Protein AF-A0A2N2S3I1-F1 (afdb_monomer_lite)

pLDDT: mean 92.05, std 8.17, range [43.53, 97.94]

Foldseek 3Di:
DDDDPVVVVVVVVVVVVVVVVVVVVVVVVVVVVVVVVVVVVVVVVVVVVVVVVVVVVVVVVVVVLVVCLCPDPLLVQLLPLVSVVSLVVSLVVQVVVCLVPVPDQKDWRFHLPPQGWTRWIWGDDDNDIDTDDDPRIDRDNPDPVNVVVVVPPDD

Structure (mmCIF, N/CA/C/O backbone):
data_AF-A0A2N2S3I1-F1
#
_entry.id   AF-A0A2N2S3I1-F1
#
loop_
_atom_site.group_PDB
_atom_site.id
_atom_site.type_symbol
_atom_site.label_atom_id
_atom_site.label_alt_id
_atom_site.label_comp_id
_atom_site.label_asym_id
_atom_site.label_entity_id
_atom_site.label_seq_id
_atom_site.pdbx_PDB_ins_code
_atom_site.Cartn_x
_atom_site.Cartn_y
_atom_site.Cartn_z
_atom_site.occupancy
_atom_site.B_iso_or_equiv
_atom_site.auth_seq_id
_atom_site.auth_comp_id
_atom_site.auth_asym_id
_atom_site.auth_atom_id
_atom_site.pdbx_PDB_model_num
ATOM 1 N N . MET A 1 1 ? -37.053 -10.150 74.920 1.00 49.25 1 MET A N 1
ATOM 2 C CA . MET A 1 1 ? -36.937 -8.673 74.951 1.00 49.25 1 MET A CA 1
ATOM 3 C C . MET A 1 1 ? -38.068 -8.098 74.104 1.00 49.25 1 MET A C 1
ATOM 5 O O . MET A 1 1 ? -38.135 -8.418 72.925 1.00 49.25 1 MET A O 1
ATOM 9 N N . LYS A 1 2 ? -39.034 -7.373 74.689 1.00 58.97 2 LYS A N 1
ATOM 10 C CA . LYS A 1 2 ? -40.173 -6.813 73.936 1.00 58.97 2 LYS A CA 1
ATOM 11 C C . LYS A 1 2 ? -39.774 -5.437 73.400 1.00 58.97 2 LYS A C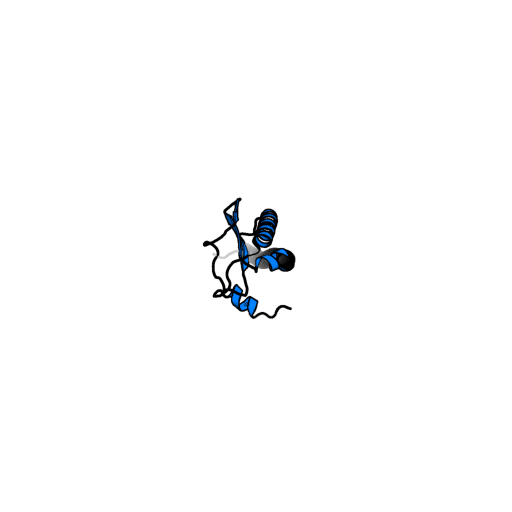 1
ATOM 13 O O . LYS A 1 2 ? -39.642 -4.497 74.173 1.00 58.97 2 LYS A O 1
ATOM 18 N N . PHE A 1 3 ? -39.537 -5.338 72.095 1.00 69.00 3 PHE A N 1
ATOM 19 C CA . PHE A 1 3 ? -39.237 -4.066 71.437 1.00 69.00 3 PHE A CA 1
ATOM 20 C C . PHE A 1 3 ? -40.430 -3.107 71.536 1.00 69.00 3 PHE A C 1
ATOM 22 O O . PHE A 1 3 ? -41.560 -3.494 71.230 1.00 69.00 3 PHE A O 1
ATOM 29 N N . GLY A 1 4 ? -40.171 -1.861 71.942 1.00 85.19 4 GLY A N 1
ATOM 30 C CA . GLY A 1 4 ? -41.160 -0.784 71.923 1.00 85.19 4 GLY A CA 1
ATOM 31 C C . GLY A 1 4 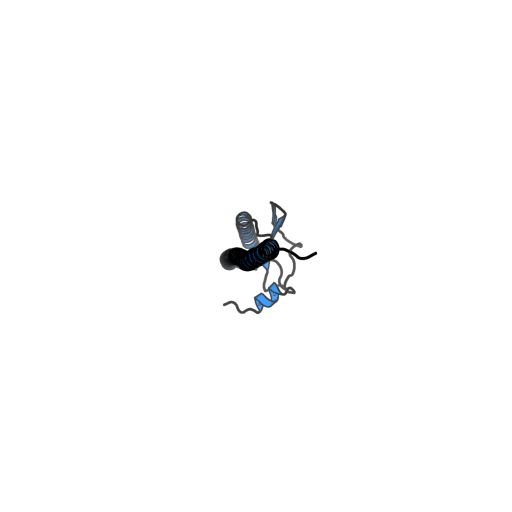? -41.540 -0.375 70.495 1.00 85.19 4 GLY A C 1
ATOM 32 O O . GLY A 1 4 ? -40.788 -0.600 69.546 1.00 85.19 4 GLY A O 1
ATOM 33 N N . ILE A 1 5 ? -42.708 0.250 70.340 1.00 86.31 5 ILE A N 1
ATOM 34 C CA . ILE A 1 5 ? -43.280 0.664 69.044 1.00 86.31 5 ILE A CA 1
ATOM 35 C C . ILE A 1 5 ? -42.306 1.549 68.241 1.00 86.31 5 ILE A C 1
ATOM 37 O O . ILE A 1 5 ? -42.154 1.355 67.037 1.00 86.31 5 ILE A O 1
ATOM 41 N N . ALA A 1 6 ? -41.571 2.438 68.916 1.00 87.31 6 ALA A N 1
ATOM 42 C CA . ALA A 1 6 ? -40.559 3.294 68.296 1.00 87.31 6 ALA A CA 1
ATOM 43 C C . ALA A 1 6 ? -39.423 2.501 67.620 1.00 87.31 6 ALA A C 1
ATOM 45 O O . ALA A 1 6 ? -39.029 2.825 66.503 1.00 87.31 6 ALA A O 1
ATOM 46 N N . ALA A 1 7 ? -38.936 1.423 68.247 1.00 88.81 7 ALA A N 1
ATOM 47 C CA . ALA A 1 7 ? -37.873 0.593 67.678 1.00 88.81 7 ALA A CA 1
ATOM 48 C C . ALA A 1 7 ? -38.341 -0.160 66.420 1.00 88.81 7 ALA A C 1
ATOM 50 O O . ALA A 1 7 ? -37.580 -0.304 65.466 1.00 88.81 7 ALA A O 1
ATOM 51 N N . ARG A 1 8 ? -39.609 -0.598 66.384 1.00 89.88 8 ARG A N 1
ATOM 52 C CA . ARG A 1 8 ? -40.206 -1.229 65.192 1.00 89.88 8 ARG A CA 1
ATOM 53 C C . ARG A 1 8 ? -40.355 -0.242 64.033 1.00 89.88 8 ARG A C 1
ATOM 55 O O . ARG A 1 8 ? -40.047 -0.595 62.899 1.00 89.88 8 ARG A O 1
ATOM 62 N N . LEU A 1 9 ? -40.794 0.985 64.321 1.00 91.00 9 LEU A N 1
ATOM 63 C CA . LEU A 1 9 ? -40.912 2.066 63.335 1.00 91.00 9 LEU A CA 1
ATOM 64 C C . LEU A 1 9 ? -39.552 2.472 62.758 1.00 91.00 9 LEU A C 1
ATOM 66 O O . LEU A 1 9 ? -39.420 2.582 61.542 1.00 91.00 9 LEU A O 1
ATOM 70 N N . ALA A 1 10 ? -38.535 2.635 63.609 1.00 92.62 10 ALA A N 1
ATOM 71 C CA . ALA A 1 10 ? -37.178 2.953 63.168 1.00 92.62 10 ALA A CA 1
ATOM 72 C C . ALA A 1 10 ? -36.605 1.866 62.245 1.00 92.62 10 ALA A C 1
ATOM 74 O O . ALA A 1 10 ? -36.010 2.178 61.214 1.00 92.62 10 ALA A O 1
ATOM 75 N N . LEU A 1 11 ? -36.834 0.592 62.579 1.00 93.69 11 LEU A N 1
ATOM 76 C CA . LEU A 1 11 ? -36.377 -0.535 61.767 1.00 93.69 11 LEU A CA 1
ATOM 77 C C . LEU A 1 11 ? -37.072 -0.567 60.398 1.00 93.69 11 LEU A C 1
ATOM 79 O O . LEU A 1 11 ? -36.401 -0.754 59.389 1.00 93.69 11 LEU A O 1
ATOM 83 N N . LEU A 1 12 ? -38.385 -0.318 60.346 1.00 94.50 12 LEU A N 1
ATOM 84 C CA . LEU A 1 12 ? -39.128 -0.200 59.085 1.00 94.50 12 LEU A CA 1
ATOM 85 C C . LEU A 1 12 ? -38.592 0.932 58.200 1.00 94.50 12 LEU A C 1
ATOM 87 O O . LEU A 1 12 ? -38.335 0.712 57.019 1.00 94.50 12 LEU A O 1
ATOM 91 N N . LEU A 1 13 ? -38.382 2.120 58.770 1.00 93.69 13 LEU A N 1
ATOM 92 C CA . LEU A 1 13 ? -37.828 3.274 58.055 1.00 93.69 13 LEU A CA 1
ATOM 93 C C . LEU A 1 13 ? -36.432 2.989 57.491 1.00 93.69 13 LEU A C 1
ATOM 95 O O . LEU A 1 13 ? -36.168 3.293 56.329 1.00 93.69 13 LEU A O 1
ATOM 99 N N . ALA A 1 14 ? -35.557 2.360 58.281 1.00 94.81 14 ALA A N 1
ATOM 100 C CA . ALA A 1 14 ? -34.224 1.970 57.829 1.00 94.81 14 ALA A CA 1
ATOM 101 C C . ALA A 1 14 ? -34.283 0.972 56.661 1.00 94.81 14 ALA A C 1
ATOM 103 O O . ALA A 1 14 ? -33.535 1.104 55.693 1.00 94.81 14 ALA A O 1
ATOM 104 N N . LEU A 1 15 ? -35.201 0.004 56.723 1.00 95.25 15 LEU A N 1
ATOM 105 C CA . LEU A 1 15 ? -35.369 -1.022 55.694 1.00 95.25 15 LEU A CA 1
ATOM 106 C C . LEU A 1 15 ? -35.892 -0.419 54.381 1.00 95.25 15 LEU A C 1
ATOM 108 O O . LEU A 1 15 ? -35.379 -0.736 53.311 1.00 95.25 15 LEU A O 1
ATOM 112 N N . VAL A 1 16 ? -36.840 0.518 54.461 1.00 95.38 16 VAL A N 1
ATOM 113 C CA . VAL A 1 16 ? -37.328 1.276 53.296 1.00 95.38 16 VAL A CA 1
ATOM 114 C C . VAL A 1 16 ? -36.221 2.140 52.694 1.00 95.38 16 VAL A C 1
ATOM 116 O O . VAL A 1 16 ? -36.041 2.129 51.479 1.00 95.38 16 VAL A O 1
ATOM 119 N N . GLY A 1 17 ? -35.444 2.848 53.521 1.00 94.69 17 GLY A N 1
ATOM 120 C CA . GLY A 1 17 ? -34.310 3.648 53.050 1.00 94.69 17 GLY A CA 1
ATOM 121 C C . GLY A 1 17 ? -33.253 2.798 52.340 1.00 94.69 17 GLY A C 1
ATOM 122 O O . GLY A 1 17 ? -32.782 3.167 51.267 1.00 94.69 17 GLY A O 1
ATOM 123 N N . MET A 1 18 ? -32.939 1.623 52.891 1.00 95.00 18 MET A N 1
ATOM 124 C CA . MET A 1 18 ? -32.003 0.671 52.290 1.00 95.00 18 MET A CA 1
ATOM 125 C C . MET A 1 18 ? -32.527 0.107 50.962 1.00 95.00 18 MET A C 1
ATOM 127 O O . MET A 1 18 ? -31.769 0.024 49.998 1.00 95.00 18 MET A O 1
ATOM 131 N N . LEU A 1 19 ? -33.821 -0.218 50.878 1.00 95.44 19 LEU A N 1
ATOM 132 C CA . LEU A 1 19 ? -34.458 -0.659 49.633 1.00 95.44 19 LEU A CA 1
ATOM 133 C C . LEU A 1 19 ? -34.453 0.441 48.567 1.00 95.44 19 LEU A C 1
ATOM 135 O O . LEU A 1 19 ? -34.095 0.174 47.423 1.00 95.44 19 LEU A O 1
ATOM 139 N N . ALA A 1 20 ? -34.805 1.674 48.934 1.00 94.19 20 ALA A N 1
ATOM 140 C CA . ALA A 1 20 ? -34.807 2.810 48.016 1.00 94.19 20 ALA A CA 1
ATOM 141 C C . ALA A 1 20 ? -33.395 3.115 47.489 1.00 94.19 20 ALA A C 1
ATOM 143 O O . ALA A 1 20 ? -33.209 3.293 46.283 1.00 94.19 20 ALA A O 1
ATOM 144 N N . ALA A 1 21 ? -32.390 3.115 48.371 1.00 93.75 21 ALA A N 1
ATOM 145 C CA . ALA A 1 21 ? -30.991 3.292 47.994 1.00 93.75 21 ALA A CA 1
ATOM 146 C C . ALA A 1 21 ? -30.486 2.142 47.106 1.00 93.75 21 ALA A C 1
ATOM 148 O O . ALA A 1 21 ? -29.827 2.394 46.100 1.00 93.75 21 ALA A O 1
ATOM 149 N N . GLY A 1 22 ? -30.839 0.892 47.428 1.00 93.75 22 GLY A N 1
ATOM 150 C CA . GLY A 1 22 ? -30.474 -0.288 46.643 1.00 93.75 22 GLY A CA 1
ATOM 151 C C . GLY A 1 22 ? -31.081 -0.281 45.240 1.00 93.75 22 GLY A C 1
ATOM 152 O O . GLY A 1 22 ? -30.365 -0.493 44.265 1.00 93.75 22 GLY A O 1
ATOM 153 N N . LEU A 1 23 ? -32.375 0.031 45.121 1.00 94.25 23 LEU A N 1
ATOM 154 C CA . LEU A 1 23 ? -33.058 0.182 43.832 1.00 94.25 23 LEU A CA 1
ATOM 155 C C . LEU A 1 23 ? -32.436 1.307 43.005 1.00 94.25 23 LEU A C 1
ATOM 157 O O . LEU A 1 23 ? -32.111 1.098 41.841 1.00 94.25 23 LEU A O 1
ATOM 161 N N . THR A 1 24 ? -32.216 2.477 43.608 1.00 94.12 24 THR A N 1
ATOM 162 C CA . THR A 1 24 ? -31.600 3.622 42.918 1.00 94.12 24 THR A CA 1
ATOM 163 C C . THR A 1 24 ? -30.186 3.287 42.455 1.00 94.12 24 THR A C 1
ATOM 165 O O . THR A 1 24 ? -29.839 3.565 41.313 1.00 94.12 24 THR A O 1
ATOM 168 N N . GLY A 1 25 ? -29.386 2.635 43.303 1.00 93.88 25 GLY A N 1
ATOM 169 C CA . GLY A 1 25 ? -28.046 2.175 42.952 1.00 93.88 25 GLY A CA 1
ATOM 170 C C . GLY A 1 25 ? -28.061 1.149 41.821 1.00 93.88 25 GLY A C 1
ATOM 171 O O . GLY A 1 25 ? -27.262 1.254 40.897 1.00 93.88 25 GLY A O 1
ATOM 172 N N . PHE A 1 26 ? -29.002 0.203 41.837 1.00 93.62 26 PHE A N 1
ATOM 173 C CA . PHE A 1 26 ? -29.165 -0.779 40.765 1.00 93.62 26 PHE A CA 1
ATOM 174 C C . PHE A 1 26 ? -29.564 -0.123 39.433 1.00 93.62 26 PHE A C 1
ATOM 176 O O . PHE A 1 26 ? -28.961 -0.412 38.397 1.00 93.62 26 PHE A O 1
ATOM 183 N N . TYR A 1 27 ? -30.530 0.800 39.451 1.00 93.88 27 TYR A N 1
ATOM 184 C CA . TYR A 1 27 ? -30.934 1.560 38.263 1.00 93.88 27 TYR A CA 1
ATOM 185 C C . TYR A 1 27 ? -29.806 2.452 37.739 1.00 93.88 27 TYR A C 1
ATOM 187 O O . TYR A 1 27 ? -29.532 2.459 36.542 1.00 93.88 27 TYR A O 1
ATOM 195 N N . ALA A 1 28 ? -29.103 3.158 38.626 1.00 92.62 28 ALA A N 1
ATOM 196 C CA . ALA A 1 28 ? -27.957 3.975 38.250 1.00 92.62 28 ALA A CA 1
ATOM 197 C C . ALA A 1 28 ? -26.849 3.113 37.633 1.00 92.62 28 ALA A C 1
ATOM 199 O O . ALA A 1 28 ? -26.333 3.436 36.569 1.00 92.62 28 ALA A O 1
ATOM 200 N N . HIS A 1 29 ? -26.530 1.970 38.243 1.00 92.50 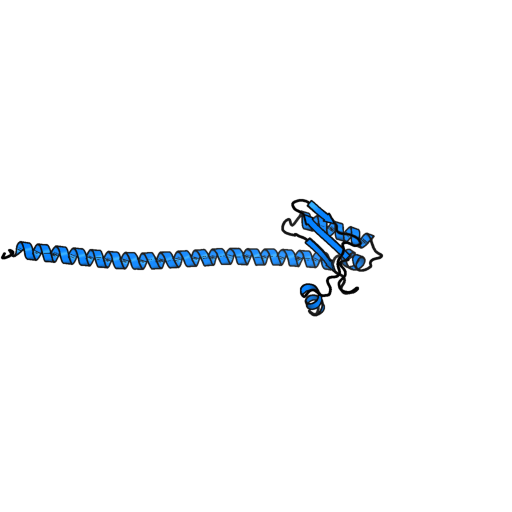29 HIS A N 1
ATOM 201 C CA . HIS A 1 29 ? -25.474 1.087 37.761 1.00 92.50 29 HIS A CA 1
ATOM 202 C C . HIS A 1 29 ? -25.817 0.441 36.411 1.00 92.50 29 HIS A C 1
ATOM 204 O O . HIS A 1 29 ? -24.933 0.270 35.569 1.00 92.50 29 HIS A O 1
ATOM 210 N N . THR A 1 30 ? -27.077 0.065 36.183 1.00 91.44 30 THR A N 1
ATOM 211 C CA . THR A 1 30 ? -27.513 -0.489 34.891 1.00 91.44 30 THR A CA 1
ATOM 212 C C . THR A 1 30 ? -27.464 0.572 33.794 1.00 91.44 30 THR A C 1
ATOM 214 O O . THR A 1 30 ? -26.810 0.342 32.779 1.00 91.44 30 THR A O 1
ATOM 217 N N . ALA A 1 31 ? -28.009 1.767 34.042 1.00 91.62 31 ALA A N 1
ATOM 218 C CA . ALA A 1 31 ? -27.946 2.884 33.100 1.00 91.62 31 ALA A CA 1
ATOM 219 C C . ALA A 1 31 ? -26.500 3.302 32.774 1.00 91.62 31 ALA A C 1
ATOM 221 O O . ALA A 1 31 ? -26.151 3.476 31.608 1.00 91.62 31 ALA A O 1
ATOM 222 N N . SER A 1 32 ? -25.629 3.411 33.785 1.00 93.00 32 SER A N 1
ATOM 223 C CA . SER A 1 32 ? -24.212 3.725 33.575 1.00 93.00 32 SER A CA 1
ATOM 224 C C . SER A 1 32 ? -23.503 2.656 32.750 1.00 93.00 32 SER A C 1
ATOM 226 O O . SER A 1 32 ? -22.717 2.990 31.868 1.00 93.00 32 SER A O 1
ATOM 228 N N . ARG A 1 33 ? -23.777 1.372 33.007 1.00 93.12 33 ARG A N 1
ATOM 229 C CA . ARG A 1 33 ? -23.154 0.278 32.256 1.00 93.12 33 ARG A CA 1
ATOM 230 C C . ARG A 1 33 ? -23.564 0.305 30.786 1.00 93.12 33 ARG A C 1
ATOM 232 O O . ARG A 1 33 ? -22.703 0.137 29.928 1.00 93.12 33 ARG A O 1
ATOM 239 N N . ASP A 1 34 ? -24.839 0.537 30.501 1.00 94.12 34 ASP A N 1
ATOM 240 C CA . ASP A 1 34 ? -25.341 0.558 29.128 1.00 94.12 34 ASP A CA 1
ATOM 241 C C . ASP A 1 34 ? -24.764 1.745 28.342 1.00 94.12 34 ASP A C 1
ATOM 243 O O . ASP A 1 34 ? -24.285 1.560 27.222 1.00 94.12 34 ASP A O 1
ATOM 247 N N . LEU A 1 35 ? -24.684 2.929 28.965 1.00 93.94 35 LEU A N 1
ATOM 248 C CA . LEU A 1 35 ? -24.029 4.103 28.378 1.00 93.94 35 LEU A CA 1
ATOM 249 C C . LEU A 1 35 ? -22.535 3.869 28.111 1.00 93.94 35 LEU A C 1
ATOM 251 O O . LEU A 1 35 ? -22.044 4.221 27.040 1.00 93.94 35 LEU A O 1
ATOM 255 N N . LEU A 1 36 ? -21.812 3.247 29.048 1.00 94.94 36 LEU A N 1
ATOM 256 C CA . LEU A 1 36 ? -20.387 2.938 28.879 1.00 94.94 36 LEU A CA 1
ATOM 257 C C . LEU A 1 36 ? -20.149 1.935 27.745 1.00 94.94 36 LEU A C 1
ATOM 259 O O . LEU A 1 36 ? -19.252 2.130 26.928 1.00 94.94 36 LEU A O 1
ATOM 263 N N . ILE A 1 37 ? -20.964 0.880 27.666 1.00 95.38 37 ILE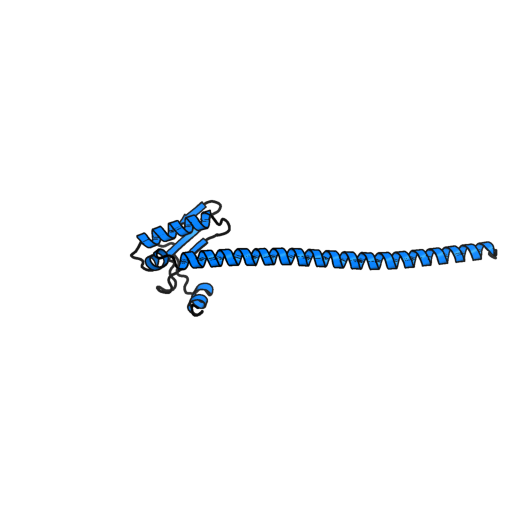 A N 1
ATOM 264 C CA . ILE A 1 37 ? -20.873 -0.112 26.588 1.00 95.38 37 ILE A CA 1
ATOM 265 C C . ILE A 1 37 ? -21.177 0.537 25.237 1.00 95.38 37 ILE A C 1
ATOM 267 O O . ILE A 1 37 ? -20.500 0.240 24.255 1.00 95.38 37 ILE A O 1
ATOM 271 N N . GLN A 1 38 ? -22.187 1.403 25.171 1.00 95.06 38 GLN A N 1
ATOM 272 C CA . GLN A 1 38 ? -22.542 2.096 23.938 1.00 95.06 38 GLN A CA 1
ATOM 273 C C . GLN A 1 38 ? -21.429 3.051 23.498 1.00 95.06 38 GLN A C 1
ATOM 275 O O . GLN A 1 38 ? -20.985 2.968 22.358 1.00 95.06 38 GLN A O 1
ATOM 280 N N . SER A 1 39 ? -20.895 3.857 24.419 1.00 95.00 39 SER A N 1
ATOM 281 C CA . SER A 1 39 ? -19.761 4.745 24.143 1.00 95.00 39 SER A CA 1
ATOM 282 C C . SER A 1 39 ? -18.541 3.977 23.629 1.00 95.00 39 SER A C 1
ATOM 284 O O . SER A 1 39 ? -17.933 4.384 22.644 1.00 95.00 39 SER A O 1
ATOM 286 N N . ALA A 1 40 ? -18.200 2.844 24.252 1.00 94.56 40 ALA A N 1
ATOM 287 C CA . ALA A 1 40 ? -17.078 2.014 23.813 1.00 94.56 40 ALA A CA 1
ATOM 288 C C . ALA A 1 40 ? -17.306 1.415 22.412 1.00 94.56 40 ALA A C 1
ATOM 290 O O . ALA A 1 40 ? -16.372 1.308 21.616 1.00 94.56 40 ALA A O 1
ATOM 291 N N . LYS A 1 41 ? -18.550 1.032 22.086 1.00 94.69 41 LYS A N 1
ATOM 292 C CA . LYS A 1 41 ? -18.911 0.556 20.741 1.00 94.69 41 LYS A CA 1
ATOM 293 C C . LYS A 1 41 ? -18.783 1.664 19.701 1.00 94.69 41 LYS A C 1
ATOM 295 O O . LYS A 1 41 ? -18.205 1.421 18.645 1.00 94.69 41 LYS A O 1
ATOM 300 N N . ASP A 1 42 ? -19.296 2.852 19.997 1.00 95.81 42 ASP A N 1
ATOM 301 C CA . ASP A 1 42 ? -19.272 3.989 19.077 1.00 95.81 42 ASP A CA 1
ATOM 302 C C . ASP A 1 42 ? -17.835 4.460 18.811 1.00 95.81 42 ASP A C 1
ATOM 304 O O . ASP A 1 42 ? -17.470 4.743 17.667 1.00 95.81 42 ASP A O 1
ATOM 308 N N . GLU A 1 43 ? -16.983 4.458 19.838 1.00 95.38 43 GLU A N 1
ATOM 309 C CA . GLU A 1 43 ? -15.555 4.751 19.707 1.00 95.38 43 GLU A CA 1
ATOM 310 C C . GLU A 1 43 ? -14.842 3.721 18.818 1.00 95.38 43 GLU A C 1
ATOM 312 O O . GLU A 1 43 ? -14.115 4.090 17.890 1.00 95.38 43 GLU A O 1
ATOM 317 N N . LEU A 1 44 ? -15.103 2.427 19.031 1.00 95.75 44 LEU A N 1
ATOM 318 C CA . LEU A 1 44 ? -14.538 1.362 18.204 1.00 95.75 44 LEU A CA 1
ATOM 319 C C . LEU A 1 44 ? -15.003 1.467 16.742 1.00 95.75 44 LEU A C 1
ATOM 321 O O . LEU A 1 44 ? -14.193 1.343 15.820 1.00 95.75 44 LEU A O 1
ATOM 325 N N . LEU A 1 45 ? -16.292 1.722 16.509 1.00 96.44 45 LEU A N 1
ATOM 326 C CA . LEU A 1 45 ? -16.846 1.908 15.165 1.00 96.44 45 LEU A CA 1
ATOM 327 C C . LEU A 1 45 ? -16.239 3.128 14.470 1.00 96.44 45 LEU A C 1
ATOM 329 O O . LEU A 1 45 ? -15.844 3.048 13.310 1.00 96.44 45 LEU A O 1
ATOM 333 N N . THR A 1 46 ? -16.090 4.237 15.186 1.00 95.88 46 THR A N 1
ATOM 334 C CA . THR A 1 46 ? -15.473 5.449 14.640 1.00 95.88 46 THR A CA 1
ATOM 335 C C . THR A 1 46 ? -14.007 5.201 14.279 1.00 95.88 46 THR A C 1
ATOM 337 O O . THR A 1 46 ? -13.569 5.524 13.175 1.00 95.88 46 THR A O 1
ATOM 340 N N . SER A 1 47 ? -13.246 4.558 15.168 1.00 94.56 47 SER A N 1
ATOM 341 C CA . SER A 1 47 ? -11.839 4.220 14.928 1.00 94.56 47 SER A CA 1
ATOM 342 C C . SER A 1 47 ? -11.667 3.277 13.729 1.00 94.56 47 SER A C 1
ATOM 344 O O . SER A 1 47 ? -10.837 3.514 12.845 1.00 94.56 47 SER A O 1
ATOM 346 N N . THR A 1 48 ? -12.513 2.247 13.628 1.00 95.38 48 THR A N 1
ATOM 347 C CA . THR A 1 48 ? -12.500 1.317 12.487 1.00 95.38 48 THR A CA 1
ATOM 348 C C . THR A 1 48 ? -12.899 1.995 11.175 1.00 95.38 48 THR A C 1
ATOM 350 O O . THR A 1 48 ? -12.280 1.720 10.147 1.00 95.38 48 THR A O 1
ATOM 353 N N . GLN A 1 49 ? -13.851 2.932 11.187 1.00 95.75 49 GLN A N 1
ATOM 354 C CA . GLN A 1 49 ? -14.201 3.737 10.010 1.00 95.75 49 GLN A CA 1
ATOM 355 C C . GLN A 1 49 ? -13.040 4.624 9.548 1.00 95.75 49 GLN A C 1
ATOM 357 O O . GLN A 1 49 ? -12.762 4.701 8.349 1.00 95.75 49 GLN A O 1
ATOM 362 N N . VAL A 1 50 ? -12.321 5.257 10.479 1.00 96.50 50 VAL A N 1
ATOM 363 C CA . VAL A 1 50 ? -11.129 6.054 10.151 1.00 96.50 50 VAL A CA 1
ATOM 364 C C . VAL A 1 50 ? -10.046 5.175 9.524 1.00 96.50 50 VAL A C 1
ATOM 366 O O . VAL A 1 50 ? -9.459 5.559 8.512 1.00 96.50 50 VAL A O 1
ATOM 369 N N . LEU A 1 51 ? -9.799 3.983 10.074 1.00 95.44 51 LEU A N 1
ATOM 370 C CA . LEU A 1 51 ? -8.842 3.035 9.501 1.00 95.44 51 LEU A CA 1
ATOM 371 C C . LEU A 1 51 ? -9.261 2.577 8.097 1.00 95.44 51 LEU A C 1
ATOM 373 O O . LEU A 1 51 ? -8.442 2.587 7.178 1.00 95.44 51 LEU A O 1
ATOM 377 N N . ALA A 1 52 ? -10.535 2.228 7.908 1.00 94.88 52 ALA A N 1
ATOM 378 C CA . ALA A 1 52 ? -11.069 1.843 6.604 1.00 94.88 52 ALA A CA 1
ATOM 379 C C . ALA A 1 52 ? -10.896 2.969 5.572 1.00 94.88 52 ALA A C 1
ATOM 381 O O . ALA A 1 52 ? -10.440 2.722 4.456 1.00 94.88 52 ALA A O 1
ATOM 382 N N . SER A 1 53 ? -11.178 4.214 5.964 1.00 94.75 53 SER A N 1
ATOM 383 C CA . SER A 1 53 ? -10.964 5.392 5.120 1.00 94.75 53 SER A CA 1
ATOM 384 C C . SER A 1 53 ? -9.495 5.542 4.707 1.00 94.75 53 SER A C 1
ATOM 386 O O . SER A 1 53 ? -9.198 5.713 3.523 1.00 94.75 53 SER A O 1
ATOM 388 N N . ARG A 1 54 ? -8.551 5.369 5.643 1.00 93.19 54 ARG A N 1
ATOM 389 C CA . ARG A 1 54 ? -7.106 5.401 5.341 1.00 93.19 54 ARG A CA 1
ATOM 390 C C . ARG A 1 54 ? -6.701 4.333 4.323 1.00 93.19 54 ARG A C 1
ATOM 392 O O . ARG A 1 54 ? -5.952 4.639 3.399 1.00 93.19 54 ARG A O 1
ATOM 399 N N . ILE A 1 55 ? -7.226 3.112 4.445 1.00 95.25 55 ILE A N 1
ATOM 400 C CA . ILE A 1 55 ? -6.964 2.024 3.486 1.00 95.25 55 ILE A CA 1
ATOM 401 C C . ILE A 1 55 ? -7.495 2.381 2.092 1.00 95.25 55 ILE A C 1
ATOM 403 O O . ILE A 1 55 ? -6.810 2.151 1.095 1.00 95.25 55 ILE A O 1
ATOM 407 N N . VAL A 1 56 ? -8.696 2.962 2.003 1.00 95.69 56 VAL A N 1
ATOM 408 C CA . VAL A 1 56 ? -9.288 3.383 0.722 1.00 95.69 56 VAL A CA 1
ATOM 409 C C . VAL A 1 56 ? -8.429 4.447 0.042 1.00 95.69 56 VAL A C 1
ATOM 411 O O . VAL A 1 56 ? -8.130 4.312 -1.146 1.00 95.69 56 VAL A O 1
ATOM 414 N N . VAL A 1 57 ? -7.986 5.462 0.788 1.00 94.19 57 VAL A N 1
ATOM 415 C CA . VAL A 1 57 ? -7.119 6.528 0.263 1.00 94.19 57 VAL A CA 1
ATOM 416 C C . VAL A 1 57 ? -5.781 5.960 -0.216 1.00 94.19 57 VAL A C 1
ATOM 418 O O . VAL A 1 57 ? -5.390 6.214 -1.356 1.00 94.19 57 VAL A O 1
ATOM 421 N N . ALA A 1 58 ? -5.127 5.121 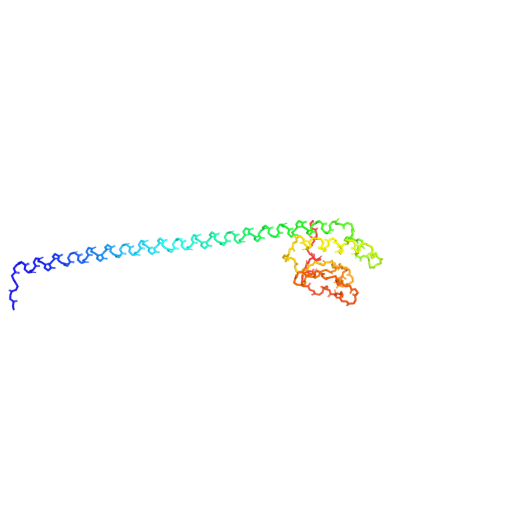0.594 1.00 91.44 58 ALA A N 1
ATOM 422 C CA . ALA A 1 58 ? -3.865 4.479 0.224 1.00 91.44 58 ALA A CA 1
ATOM 423 C C . ALA A 1 58 ? -4.010 3.617 -1.043 1.00 91.44 58 ALA A C 1
ATOM 425 O O . ALA A 1 58 ? -3.203 3.705 -1.970 1.00 91.44 58 ALA A O 1
ATOM 426 N N . ARG A 1 59 ? -5.089 2.829 -1.148 1.00 94.31 59 ARG A N 1
ATOM 427 C CA . ARG A 1 59 ? -5.392 2.039 -2.351 1.00 94.31 59 ARG A CA 1
ATOM 428 C C . ARG A 1 59 ? -5.583 2.927 -3.582 1.00 94.31 59 ARG A C 1
ATOM 430 O O . ARG A 1 59 ? -5.117 2.573 -4.668 1.00 94.31 59 ARG A O 1
ATOM 437 N N . GLN A 1 60 ? -6.302 4.040 -3.446 1.00 94.62 60 GLN A N 1
ATOM 438 C CA . GLN A 1 60 ? -6.574 4.952 -4.557 1.00 94.62 60 GLN A CA 1
ATOM 439 C C . GLN A 1 60 ? -5.289 5.612 -5.066 1.00 94.62 60 GLN A C 1
ATOM 441 O O . GLN A 1 60 ? -5.090 5.715 -6.278 1.00 94.62 60 GLN A O 1
ATOM 446 N N . GLU A 1 61 ? -4.396 5.993 -4.157 1.00 92.12 61 GLU A N 1
ATOM 447 C CA . GLU A 1 61 ? -3.064 6.496 -4.480 1.00 92.12 61 GLU A CA 1
ATOM 448 C C . GLU A 1 61 ? -2.213 5.461 -5.221 1.00 92.12 61 GLU A C 1
ATOM 450 O O . GLU A 1 61 ? -1.728 5.749 -6.316 1.00 92.12 61 GLU A O 1
ATOM 455 N N . ILE A 1 62 ? -2.113 4.237 -4.693 1.00 93.56 62 ILE A N 1
ATOM 456 C CA . ILE A 1 62 ? -1.387 3.137 -5.348 1.00 93.56 62 ILE A CA 1
ATOM 457 C C . ILE A 1 62 ? -1.941 2.887 -6.755 1.00 93.56 62 ILE A C 1
ATOM 459 O O . ILE A 1 62 ? -1.180 2.776 -7.712 1.00 93.56 62 ILE A O 1
ATOM 463 N N . SER A 1 63 ? -3.268 2.857 -6.908 1.00 94.44 63 SER A N 1
ATOM 464 C CA . SER A 1 63 ? -3.918 2.606 -8.202 1.00 94.44 63 SER A CA 1
ATOM 465 C C . SER A 1 63 ? -3.631 3.711 -9.221 1.00 94.44 63 SER A C 1
ATOM 467 O O . SER A 1 63 ? -3.382 3.432 -10.395 1.00 94.44 63 SER A O 1
ATOM 469 N N . ARG A 1 64 ? -3.648 4.975 -8.782 1.00 94.06 64 ARG A N 1
ATOM 470 C CA . ARG A 1 64 ? -3.313 6.132 -9.622 1.00 94.06 64 ARG A CA 1
ATOM 471 C C . ARG A 1 64 ? -1.858 6.065 -10.079 1.00 94.06 64 ARG A C 1
ATOM 473 O O . ARG A 1 64 ? -1.594 6.198 -11.272 1.00 94.06 64 ARG A O 1
ATOM 480 N N . ASN A 1 65 ? -0.939 5.823 -9.149 1.00 94.19 65 ASN A N 1
ATOM 481 C CA . ASN A 1 65 ? 0.487 5.725 -9.440 1.00 94.19 65 ASN A CA 1
ATOM 482 C C . ASN A 1 65 ? 0.773 4.554 -10.396 1.00 94.19 65 ASN A C 1
ATOM 484 O O . ASN A 1 65 ? 1.464 4.734 -11.395 1.00 94.19 65 ASN A O 1
ATOM 488 N N . LEU A 1 66 ? 0.160 3.387 -10.167 1.00 93.56 66 LEU A N 1
ATOM 489 C CA . LEU A 1 66 ? 0.282 2.225 -11.049 1.00 93.56 66 LEU A CA 1
ATOM 490 C C . LEU A 1 66 ? -0.240 2.509 -12.464 1.00 93.56 66 LEU A C 1
ATOM 492 O O . LEU A 1 66 ? 0.387 2.100 -13.439 1.00 93.56 66 LEU A O 1
ATOM 496 N N . ARG A 1 67 ? -1.356 3.238 -12.605 1.00 93.88 67 ARG A N 1
ATOM 497 C CA . ARG A 1 67 ? -1.881 3.645 -13.919 1.00 93.88 67 ARG A CA 1
ATOM 498 C C . ARG A 1 67 ? -0.907 4.560 -14.665 1.00 93.88 67 ARG A C 1
ATOM 500 O O . ARG A 1 67 ? -0.735 4.398 -15.865 1.00 93.88 67 ARG A O 1
ATOM 507 N N . ILE A 1 68 ? -0.260 5.489 -13.962 1.00 93.00 68 ILE A N 1
ATOM 508 C CA . ILE A 1 68 ? 0.758 6.367 -14.555 1.00 93.00 68 ILE A CA 1
ATOM 509 C C . ILE A 1 68 ? 1.965 5.545 -15.015 1.00 93.00 68 ILE A C 1
ATOM 511 O O . ILE A 1 68 ? 2.393 5.686 -16.155 1.00 93.00 68 ILE A O 1
ATOM 515 N N . LEU A 1 69 ? 2.486 4.666 -14.153 1.00 94.75 69 LEU A N 1
ATOM 516 C CA . LEU A 1 69 ? 3.650 3.838 -14.474 1.00 94.75 69 LEU A CA 1
ATOM 517 C C . LEU A 1 69 ? 3.376 2.880 -15.638 1.00 94.75 69 LEU A C 1
ATOM 519 O O . LEU A 1 69 ? 4.185 2.791 -16.552 1.00 94.75 69 LEU A O 1
ATOM 523 N N . SER A 1 70 ? 2.234 2.189 -15.625 1.00 92.25 70 SER A N 1
ATOM 524 C CA . SER A 1 70 ? 1.870 1.218 -16.669 1.00 92.25 70 SER A CA 1
ATOM 525 C C . SER A 1 70 ? 1.593 1.859 -18.030 1.00 92.25 70 SER A C 1
ATOM 527 O O . SER A 1 70 ? 1.834 1.225 -19.051 1.00 92.25 70 SER A O 1
ATOM 529 N N . ALA A 1 71 ? 1.124 3.110 -18.059 1.00 91.88 71 ALA A N 1
ATOM 530 C CA . ALA A 1 71 ? 0.915 3.862 -19.295 1.00 91.88 71 ALA A CA 1
ATOM 531 C C . ALA A 1 71 ? 2.171 4.613 -19.777 1.00 91.88 71 ALA A C 1
ATOM 533 O O . ALA A 1 71 ? 2.159 5.185 -20.868 1.00 91.88 71 ALA A O 1
ATOM 534 N N . HIS A 1 72 ? 3.242 4.659 -18.978 1.00 95.00 72 HIS A N 1
ATOM 535 C CA . HIS A 1 72 ? 4.457 5.380 -19.342 1.00 95.00 72 HIS A CA 1
ATOM 536 C C . HIS A 1 72 ? 5.183 4.664 -20.499 1.00 95.00 72 HIS A C 1
ATOM 538 O O . HIS A 1 72 ? 5.411 3.458 -20.401 1.00 95.00 72 HIS A O 1
ATOM 544 N N . PRO A 1 73 ? 5.625 5.362 -21.565 1.00 94.56 73 PRO A N 1
ATOM 545 C CA . PRO A 1 73 ? 6.264 4.723 -22.723 1.00 94.56 73 PRO A CA 1
ATOM 546 C C . PRO A 1 73 ? 7.477 3.855 -22.366 1.00 94.56 73 PRO A C 1
ATOM 548 O O . PRO A 1 73 ? 7.628 2.754 -22.887 1.00 94.56 73 PRO A O 1
ATOM 551 N N . SER A 1 74 ? 8.294 4.303 -21.410 1.00 95.12 74 SER A N 1
ATOM 552 C CA . SER A 1 74 ? 9.458 3.541 -20.936 1.00 95.12 74 SER A CA 1
ATOM 553 C C . SER A 1 74 ? 9.089 2.215 -20.266 1.00 95.12 74 SER A C 1
ATOM 555 O O . SER A 1 74 ? 9.928 1.328 -20.215 1.00 95.12 74 SER A O 1
ATOM 557 N N . ALA A 1 75 ? 7.855 2.044 -19.772 1.00 95.00 75 ALA A N 1
ATOM 558 C CA . ALA A 1 75 ? 7.399 0.755 -19.257 1.00 95.00 75 ALA A CA 1
ATOM 559 C C . ALA A 1 75 ? 7.232 -0.278 -20.375 1.00 95.00 75 ALA A C 1
ATOM 561 O O . ALA A 1 75 ? 7.567 -1.438 -20.170 1.00 95.00 75 ALA A O 1
ATOM 562 N N . LEU A 1 76 ? 6.766 0.145 -21.556 1.00 93.44 76 LEU A N 1
ATOM 563 C CA . LEU A 1 76 ? 6.684 -0.718 -22.735 1.00 93.44 76 LEU A CA 1
ATOM 564 C C . LEU A 1 76 ? 8.066 -0.965 -23.343 1.00 93.44 76 LEU A C 1
ATOM 566 O O . LEU A 1 76 ? 8.382 -2.108 -23.652 1.00 93.44 76 LEU A O 1
ATOM 570 N N . GLY A 1 77 ? 8.893 0.079 -23.467 1.00 94.56 77 GLY A N 1
ATOM 571 C CA . GLY A 1 77 ? 10.262 -0.055 -23.977 1.00 94.56 77 GLY A CA 1
ATOM 572 C C . GLY A 1 77 ? 11.102 -1.011 -23.127 1.00 94.56 77 GLY A C 1
ATOM 573 O O . GLY A 1 77 ? 11.708 -1.932 -23.654 1.00 94.56 77 GLY A O 1
ATOM 574 N N . ALA A 1 78 ? 11.020 -0.899 -21.797 1.00 94.69 78 ALA A N 1
ATOM 575 C CA . ALA A 1 78 ? 11.748 -1.765 -20.866 1.00 94.69 78 ALA A CA 1
ATOM 576 C C . ALA A 1 78 ? 11.311 -3.247 -20.880 1.00 94.69 78 ALA A C 1
ATOM 578 O O . ALA A 1 78 ? 11.931 -4.073 -20.206 1.00 94.69 78 ALA A O 1
ATOM 579 N N . LEU A 1 79 ? 10.240 -3.614 -21.598 1.00 93.38 79 LEU A N 1
ATOM 580 C CA . LEU A 1 79 ? 9.904 -5.025 -21.817 1.00 93.38 79 LEU A CA 1
ATOM 581 C C . LEU A 1 79 ? 10.878 -5.697 -22.791 1.00 93.38 79 LEU A C 1
ATOM 583 O O . LEU A 1 79 ? 11.088 -6.910 -22.660 1.00 93.38 79 LEU A O 1
ATOM 587 N N . ASP A 1 80 ? 11.474 -4.928 -23.709 1.00 93.12 80 ASP A N 1
ATOM 588 C CA . ASP A 1 80 ? 12.568 -5.358 -24.575 1.00 93.12 80 ASP A CA 1
ATOM 589 C C . ASP A 1 80 ? 13.893 -5.311 -23.787 1.00 93.12 80 ASP A C 1
ATOM 591 O O . ASP A 1 80 ? 14.337 -4.230 -23.396 1.00 93.12 80 ASP A O 1
ATOM 595 N N . PRO A 1 81 ? 14.558 -6.458 -23.547 1.00 88.50 81 PRO A N 1
ATOM 596 C CA . PRO A 1 81 ? 15.832 -6.501 -22.828 1.00 88.50 81 PRO A CA 1
ATOM 597 C C . PRO A 1 81 ? 16.955 -5.690 -23.485 1.00 88.50 81 PRO A C 1
ATOM 599 O O . PRO A 1 81 ? 17.936 -5.367 -22.818 1.00 88.50 81 PRO A O 1
ATOM 602 N N . SER A 1 82 ? 16.849 -5.405 -24.786 1.00 91.62 82 SER A N 1
ATOM 603 C CA . SER A 1 82 ? 17.857 -4.642 -25.522 1.00 91.62 82 SER A CA 1
ATOM 604 C C . SER A 1 82 ? 17.712 -3.125 -25.348 1.00 91.62 82 SER A C 1
ATOM 606 O O . SER A 1 82 ? 18.695 -2.400 -25.516 1.00 91.62 82 SER A O 1
ATOM 608 N N . ASP A 1 83 ? 16.531 -2.640 -24.949 1.00 94.50 83 ASP A N 1
ATOM 609 C CA . ASP A 1 83 ? 16.260 -1.221 -24.708 1.00 94.50 83 ASP A CA 1
ATOM 610 C C . ASP A 1 83 ? 16.598 -0.827 -23.260 1.00 94.50 83 ASP A C 1
ATOM 612 O O . ASP A 1 83 ? 15.744 -0.590 -22.395 1.00 94.50 83 ASP A O 1
ATOM 616 N N . THR A 1 84 ? 17.900 -0.745 -22.993 1.00 93.19 84 THR A N 1
ATOM 617 C CA . THR A 1 84 ? 18.425 -0.341 -21.683 1.00 93.19 84 THR A CA 1
ATOM 618 C C . THR A 1 84 ? 18.085 1.108 -21.335 1.00 93.19 84 THR A C 1
ATOM 620 O O . THR A 1 84 ? 17.916 1.426 -20.160 1.00 93.19 84 THR A O 1
ATOM 623 N N . ALA A 1 85 ? 17.911 1.979 -22.334 1.00 95.81 85 ALA A N 1
ATOM 624 C CA . ALA A 1 85 ? 17.578 3.384 -22.123 1.00 95.81 85 ALA A CA 1
ATOM 625 C C . ALA A 1 85 ? 16.174 3.544 -21.521 1.00 95.81 85 ALA A C 1
ATOM 627 O O . ALA A 1 85 ? 15.995 4.274 -20.541 1.00 95.81 85 ALA A O 1
ATOM 628 N N . SER A 1 86 ? 15.184 2.818 -22.050 1.00 96.19 86 SER A N 1
ATOM 629 C CA . SER A 1 86 ? 13.844 2.781 -21.459 1.00 96.19 86 SER A CA 1
ATOM 630 C C . SER A 1 86 ? 13.854 2.161 -20.061 1.00 96.19 86 SER A C 1
ATOM 632 O O . SER A 1 86 ? 13.184 2.676 -19.161 1.00 96.19 86 SER A O 1
ATOM 634 N N . ALA A 1 87 ? 14.639 1.102 -19.840 1.00 95.25 87 ALA A N 1
ATOM 635 C CA . ALA A 1 87 ? 14.785 0.495 -18.518 1.00 95.25 87 ALA A CA 1
ATOM 636 C C . ALA A 1 87 ? 15.383 1.475 -17.489 1.00 95.25 87 ALA A C 1
ATOM 638 O O . ALA A 1 87 ? 14.868 1.586 -16.375 1.00 95.25 87 ALA A O 1
ATOM 639 N N . ASP A 1 88 ? 16.408 2.242 -17.868 1.00 96.31 88 ASP A N 1
ATOM 640 C CA . ASP A 1 88 ? 17.036 3.268 -17.027 1.00 96.31 88 ASP A CA 1
ATOM 641 C C . ASP A 1 88 ? 16.088 4.431 -16.714 1.00 96.31 88 ASP A C 1
ATOM 643 O O . ASP A 1 88 ? 15.999 4.891 -15.567 1.00 96.31 88 ASP A O 1
ATOM 647 N N . GLN A 1 89 ? 15.334 4.887 -17.715 1.00 96.44 89 GLN A N 1
ATOM 648 C CA . GLN A 1 89 ? 14.332 5.931 -17.531 1.00 96.44 89 GLN A CA 1
ATOM 649 C C . GLN A 1 89 ? 13.219 5.466 -16.583 1.00 96.44 89 GLN A C 1
ATOM 651 O O . GLN A 1 89 ? 12.805 6.216 -15.694 1.00 96.44 89 GLN A O 1
ATOM 656 N N . LEU A 1 90 ? 12.757 4.221 -16.731 1.00 97.06 90 LEU A N 1
ATOM 657 C CA . LEU A 1 90 ? 11.745 3.645 -15.852 1.00 97.06 90 LEU A CA 1
ATOM 658 C C . LEU A 1 90 ? 12.272 3.449 -14.425 1.00 97.06 90 LEU A C 1
ATOM 660 O O . LEU A 1 90 ? 11.560 3.757 -13.471 1.00 97.06 90 LEU A O 1
ATOM 664 N N . ALA A 1 91 ? 13.517 2.997 -14.267 1.00 96.94 91 ALA A N 1
ATOM 665 C CA . ALA A 1 91 ? 14.165 2.868 -12.964 1.00 96.94 91 ALA A CA 1
ATOM 666 C C . ALA A 1 91 ? 14.246 4.222 -12.244 1.00 96.94 91 ALA A C 1
ATOM 668 O O . ALA A 1 91 ? 13.866 4.330 -11.079 1.00 96.94 91 ALA A O 1
ATOM 669 N N . THR A 1 92 ? 14.638 5.276 -12.963 1.00 96.69 92 THR A N 1
ATOM 670 C CA . THR A 1 92 ? 14.662 6.648 -12.432 1.00 96.69 92 THR A CA 1
ATOM 671 C C . THR A 1 92 ? 13.267 7.098 -11.988 1.00 96.69 92 THR A C 1
ATOM 673 O O . THR A 1 92 ? 13.105 7.688 -10.918 1.00 96.69 92 THR A O 1
ATOM 676 N N . LEU A 1 93 ? 12.233 6.787 -12.777 1.00 96.38 93 LEU A N 1
ATOM 677 C CA . LEU A 1 93 ? 10.848 7.089 -12.422 1.00 96.38 93 LEU A CA 1
ATOM 678 C C . LEU A 1 93 ? 10.395 6.326 -11.166 1.00 96.38 93 LEU A C 1
ATOM 680 O O . LEU A 1 93 ? 9.756 6.918 -10.295 1.00 96.38 93 LEU A O 1
ATOM 684 N N . PHE A 1 94 ? 10.749 5.043 -11.042 1.00 97.31 94 PHE A N 1
ATOM 685 C CA . PHE A 1 94 ? 10.476 4.246 -9.842 1.00 97.31 94 PHE A CA 1
ATOM 686 C C . PHE A 1 94 ? 11.157 4.851 -8.615 1.00 97.31 94 PHE A C 1
ATOM 688 O O . PHE A 1 94 ? 10.504 5.020 -7.588 1.00 97.31 94 PHE A O 1
ATOM 695 N N . GLU A 1 95 ? 12.427 5.246 -8.718 1.00 96.62 95 GLU A N 1
ATOM 696 C CA . GLU A 1 95 ? 13.147 5.884 -7.615 1.00 96.62 95 GLU A CA 1
ATOM 697 C C . GLU A 1 95 ? 12.500 7.199 -7.172 1.00 96.62 95 GLU A C 1
ATOM 699 O O . GLU A 1 95 ? 12.341 7.430 -5.974 1.00 96.62 95 GLU A O 1
ATOM 704 N N . LEU A 1 96 ? 12.110 8.065 -8.114 1.00 95.69 96 LEU A N 1
ATOM 705 C CA . LEU A 1 96 ? 11.429 9.325 -7.801 1.00 95.69 96 LEU A CA 1
ATOM 706 C C . LEU A 1 96 ? 10.088 9.078 -7.109 1.00 95.69 96 LEU A C 1
ATOM 708 O O . LEU A 1 96 ? 9.780 9.717 -6.101 1.00 95.69 96 LEU A O 1
ATOM 712 N N . LEU A 1 97 ? 9.311 8.120 -7.615 1.00 95.31 97 LEU A N 1
ATOM 713 C CA . LEU A 1 97 ? 8.026 7.770 -7.029 1.00 95.31 97 LEU A CA 1
ATOM 714 C C . LEU A 1 97 ? 8.194 7.167 -5.631 1.00 95.31 97 LEU A C 1
ATOM 716 O O . LEU A 1 97 ? 7.465 7.546 -4.718 1.00 95.31 97 LEU A O 1
ATOM 720 N N . MET A 1 98 ? 9.170 6.279 -5.432 1.00 96.00 98 MET A N 1
ATOM 721 C CA . MET A 1 98 ? 9.469 5.712 -4.117 1.00 96.00 98 MET A CA 1
ATOM 722 C C . MET A 1 98 ? 9.993 6.782 -3.156 1.00 96.00 98 MET A C 1
ATOM 724 O O . MET A 1 98 ? 9.565 6.806 -2.010 1.00 96.00 98 MET A O 1
ATOM 728 N N . LYS A 1 99 ? 10.838 7.727 -3.588 1.00 95.25 99 LYS A N 1
ATOM 729 C CA . LYS A 1 99 ? 11.254 8.870 -2.747 1.00 95.25 99 LYS A CA 1
ATOM 730 C C . LYS A 1 99 ? 10.057 9.689 -2.261 1.00 95.25 99 LYS A C 1
ATOM 732 O O . LYS A 1 99 ? 10.033 10.081 -1.100 1.00 95.25 99 LYS A O 1
ATOM 737 N N . ALA A 1 100 ? 9.062 9.902 -3.122 1.00 93.94 100 ALA A N 1
ATOM 738 C CA . ALA A 1 100 ? 7.825 10.594 -2.762 1.00 93.94 100 ALA A CA 1
ATOM 739 C C . ALA A 1 100 ? 6.868 9.748 -1.897 1.00 93.94 100 ALA A C 1
ATOM 741 O O . ALA A 1 100 ? 6.010 10.313 -1.226 1.00 93.94 100 ALA A O 1
ATOM 742 N N . ASN A 1 101 ? 7.012 8.418 -1.894 1.00 93.19 101 ASN A N 1
ATOM 743 C CA . ASN A 1 101 ? 6.148 7.476 -1.176 1.00 93.19 101 ASN A CA 1
ATOM 744 C C . ASN A 1 101 ? 6.996 6.547 -0.279 1.00 93.19 101 ASN A C 1
ATOM 746 O O . ASN A 1 101 ? 7.343 5.434 -0.694 1.00 93.19 101 ASN A O 1
ATOM 750 N N . PRO A 1 102 ? 7.346 6.975 0.951 1.00 92.56 102 PRO A N 1
ATOM 751 C CA . PRO A 1 102 ? 8.199 6.206 1.864 1.00 92.56 102 PRO A CA 1
ATOM 752 C C . PRO A 1 102 ? 7.672 4.805 2.195 1.00 92.56 102 PRO A C 1
ATOM 754 O O . PRO A 1 102 ? 8.466 3.889 2.387 1.00 92.56 102 PRO A O 1
ATOM 757 N N . ASP A 1 103 ? 6.350 4.622 2.180 1.00 91.75 103 ASP A N 1
ATOM 758 C CA . ASP A 1 103 ? 5.689 3.343 2.471 1.00 91.75 103 ASP A CA 1
ATOM 759 C C . ASP A 1 103 ? 5.899 2.284 1.373 1.00 91.75 103 ASP A C 1
ATOM 761 O O . ASP A 1 103 ? 5.568 1.109 1.551 1.00 91.75 103 ASP A O 1
ATOM 765 N N . TYR A 1 104 ? 6.442 2.669 0.215 1.00 94.69 104 TYR A N 1
ATOM 766 C CA . TYR A 1 104 ? 6.777 1.717 -0.836 1.00 94.69 104 TYR A CA 1
ATOM 767 C C . TYR A 1 104 ? 8.087 1.015 -0.505 1.00 94.69 104 TYR A C 1
ATOM 769 O O . TYR A 1 104 ? 9.170 1.600 -0.573 1.00 94.69 104 TYR A O 1
ATOM 777 N N . PHE A 1 105 ? 7.970 -0.276 -0.204 1.00 95.62 105 PHE A N 1
ATOM 778 C CA . PHE A 1 105 ? 9.114 -1.162 -0.013 1.00 95.62 105 PHE A CA 1
ATOM 779 C C . PHE A 1 105 ? 9.780 -1.548 -1.331 1.00 95.62 105 PHE A C 1
ATOM 781 O O . PHE A 1 105 ? 10.974 -1.828 -1.353 1.00 95.62 105 PHE A O 1
ATOM 788 N N . GLN A 1 106 ? 9.016 -1.587 -2.424 1.00 96.00 106 GLN A N 1
ATOM 789 C CA . GLN A 1 106 ? 9.515 -2.025 -3.718 1.00 96.00 106 GLN A CA 1
ATOM 790 C C . GLN A 1 106 ? 8.582 -1.613 -4.856 1.00 96.00 106 GLN A C 1
ATOM 792 O O . GLN A 1 106 ? 7.361 -1.628 -4.695 1.00 96.00 106 GLN A O 1
ATOM 797 N N . ILE A 1 107 ? 9.155 -1.343 -6.028 1.00 97.19 107 ILE A N 1
ATOM 798 C CA . ILE A 1 107 ? 8.428 -1.288 -7.301 1.00 97.19 107 ILE A CA 1
ATOM 799 C C . ILE A 1 107 ? 9.166 -2.155 -8.317 1.00 97.19 107 ILE A C 1
ATOM 801 O O . ILE A 1 107 ? 10.395 -2.113 -8.399 1.00 97.19 107 ILE A O 1
ATOM 805 N N . ARG A 1 108 ? 8.418 -2.943 -9.098 1.00 96.31 108 ARG A N 1
ATOM 806 C CA . ARG A 1 108 ? 8.990 -3.774 -10.157 1.00 96.31 108 ARG A CA 1
ATOM 807 C C . ARG A 1 108 ? 8.117 -3.860 -11.402 1.00 96.31 108 ARG A C 1
ATOM 809 O O . ARG A 1 108 ? 6.893 -3.904 -11.304 1.00 96.31 108 ARG A O 1
ATOM 816 N N . LEU A 1 109 ? 8.777 -3.927 -12.553 1.00 96.19 109 LEU A N 1
ATOM 817 C CA . LEU A 1 109 ? 8.189 -4.315 -13.827 1.00 96.19 109 LEU A CA 1
ATOM 818 C C . LEU A 1 109 ? 8.484 -5.796 -14.059 1.00 96.19 109 LEU A C 1
ATOM 820 O O . LEU A 1 109 ? 9.642 -6.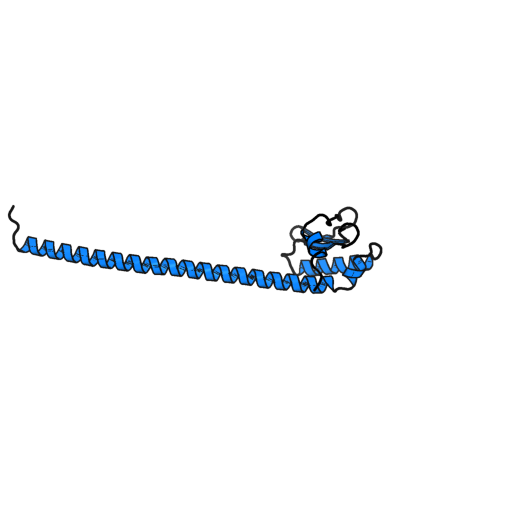210 -14.022 1.00 96.19 109 LEU A O 1
ATOM 824 N N . ILE A 1 110 ? 7.436 -6.575 -14.306 1.00 95.31 110 ILE A N 1
ATOM 825 C CA . ILE A 1 110 ? 7.516 -8.010 -14.579 1.00 95.31 110 ILE A CA 1
ATOM 826 C C . ILE A 1 110 ? 7.009 -8.232 -16.001 1.00 95.31 110 ILE A C 1
ATOM 828 O O . ILE A 1 110 ? 5.916 -7.775 -16.339 1.00 95.31 110 ILE A O 1
ATOM 832 N N . SER A 1 111 ? 7.797 -8.911 -16.833 1.00 93.62 111 SER A N 1
ATOM 833 C CA . SER A 1 111 ? 7.382 -9.264 -18.190 1.00 93.62 111 SER A CA 1
ATOM 834 C C . SER A 1 111 ? 6.244 -10.284 -18.156 1.00 93.62 111 SER A C 1
ATOM 836 O O . SER A 1 111 ? 6.274 -11.221 -17.369 1.00 93.62 111 SER A O 1
ATOM 838 N N . ALA A 1 112 ? 5.239 -10.138 -19.020 1.00 90.88 112 ALA A N 1
ATOM 839 C CA . ALA A 1 112 ? 4.261 -11.208 -19.250 1.00 90.88 112 ALA A CA 1
ATOM 840 C C . ALA A 1 112 ? 4.859 -12.365 -20.076 1.00 90.88 112 ALA A C 1
ATOM 842 O O . ALA A 1 112 ? 4.360 -13.488 -20.031 1.00 90.88 112 ALA A O 1
ATOM 843 N N . ALA A 1 113 ? 5.919 -12.073 -20.836 1.00 88.12 113 ALA A N 1
ATOM 844 C CA . ALA A 1 113 ? 6.742 -13.052 -21.530 1.00 88.12 113 ALA A CA 1
ATOM 845 C C . ALA A 1 113 ? 7.871 -13.556 -20.609 1.00 88.12 113 ALA A C 1
ATOM 847 O O . ALA A 1 113 ? 7.956 -13.171 -19.442 1.00 88.12 113 ALA A O 1
ATOM 848 N N . ASP A 1 114 ? 8.738 -14.424 -21.133 1.00 88.44 114 ASP A N 1
ATOM 849 C CA . ASP A 1 114 ? 9.945 -14.910 -20.448 1.00 88.44 114 ASP A CA 1
ATOM 850 C C . ASP A 1 114 ? 9.676 -15.415 -19.026 1.00 88.44 114 ASP A C 1
ATOM 852 O O . ASP A 1 114 ? 10.371 -15.066 -18.077 1.00 88.44 114 ASP A O 1
ATOM 856 N N . PHE A 1 115 ? 8.605 -16.197 -18.874 1.00 89.75 115 PHE A N 1
ATOM 857 C CA . PHE A 1 115 ? 8.224 -16.833 -17.611 1.00 89.75 115 PHE A CA 1
ATOM 858 C C . PHE A 1 115 ? 8.002 -15.859 -16.441 1.00 89.75 115 PHE A C 1
ATOM 860 O O . PHE A 1 115 ? 8.088 -16.244 -15.279 1.00 89.75 115 PHE A O 1
ATOM 867 N N . GLY A 1 116 ? 7.663 -14.593 -16.701 1.00 92.38 116 GLY A N 1
ATOM 868 C CA . GLY A 1 116 ? 7.494 -13.626 -15.617 1.00 92.38 116 GLY A CA 1
ATOM 869 C C . GLY A 1 116 ? 8.812 -13.032 -15.136 1.00 92.38 116 GLY A C 1
ATOM 870 O O . GLY A 1 116 ? 8.939 -12.764 -13.942 1.00 92.38 116 GLY A O 1
ATOM 871 N N . MET A 1 117 ? 9.806 -12.884 -16.012 1.00 94.38 117 MET A N 1
ATOM 872 C CA . MET A 1 117 ? 11.095 -12.301 -15.646 1.00 94.38 117 MET A CA 1
ATOM 873 C C . MET A 1 117 ? 10.953 -10.825 -15.249 1.00 94.38 117 MET A C 1
ATOM 875 O O . MET A 1 117 ? 10.323 -10.028 -15.954 1.00 94.38 117 MET A O 1
ATOM 879 N N . GLU A 1 118 ? 11.551 -10.452 -14.118 1.00 96.19 118 GLU A N 1
ATOM 880 C CA . GLU A 1 118 ? 11.683 -9.054 -13.705 1.00 96.19 118 GLU A CA 1
ATOM 881 C C . GLU A 1 118 ? 12.552 -8.280 -14.714 1.00 96.19 118 GLU A C 1
ATOM 883 O O . GLU A 1 118 ? 13.591 -8.758 -15.163 1.00 96.19 118 GLU A O 1
ATOM 888 N N . ARG A 1 119 ? 12.112 -7.076 -15.091 1.00 94.88 119 ARG A N 1
ATOM 889 C CA . ARG A 1 119 ? 12.817 -6.188 -16.034 1.00 94.88 119 ARG A CA 1
ATOM 890 C C . ARG A 1 119 ? 13.476 -5.007 -15.346 1.00 94.88 119 ARG A C 1
ATOM 892 O O . ARG A 1 119 ? 14.605 -4.649 -15.651 1.00 94.88 119 ARG A O 1
ATOM 899 N N . VAL A 1 120 ? 12.754 -4.402 -14.410 1.00 96.56 120 VAL A N 1
ATOM 900 C CA . VAL A 1 120 ? 13.218 -3.262 -13.619 1.00 96.56 120 VAL A CA 1
ATOM 901 C C . VAL A 1 120 ? 12.728 -3.466 -12.202 1.00 96.56 120 VAL A C 1
ATOM 903 O O . VAL A 1 120 ? 11.550 -3.769 -12.007 1.00 96.56 120 VAL A O 1
ATOM 906 N N . ARG A 1 121 ? 13.604 -3.290 -11.216 1.00 97.50 121 ARG A N 1
ATOM 907 C CA . ARG A 1 121 ? 13.266 -3.461 -9.805 1.00 97.50 121 ARG A CA 1
ATOM 908 C C . ARG A 1 121 ? 14.047 -2.478 -8.945 1.00 97.50 121 ARG A C 1
ATOM 910 O O . ARG A 1 121 ? 15.272 -2.420 -9.024 1.00 97.50 121 ARG A O 1
ATOM 917 N N . ILE A 1 122 ? 13.321 -1.741 -8.111 1.00 97.94 122 ILE A N 1
ATOM 918 C CA . ILE A 1 122 ? 13.885 -0.880 -7.073 1.00 97.94 122 ILE A CA 1
ATOM 919 C C . ILE A 1 122 ? 13.364 -1.360 -5.724 1.00 97.94 122 ILE A C 1
ATOM 921 O O . ILE A 1 122 ? 12.151 -1.462 -5.534 1.00 97.94 122 ILE A O 1
ATOM 925 N N . ASP A 1 123 ? 14.281 -1.606 -4.796 1.00 97.50 123 ASP A N 1
ATOM 926 C CA . ASP A 1 123 ? 14.000 -2.020 -3.426 1.00 97.50 123 ASP A CA 1
ATOM 927 C C . ASP A 1 123 ? 14.320 -0.876 -2.464 1.00 97.50 123 ASP A C 1
ATOM 929 O O . ASP A 1 123 ? 15.254 -0.101 -2.670 1.00 97.50 123 ASP A O 1
ATOM 933 N N . ARG A 1 124 ? 13.564 -0.783 -1.374 1.00 97.19 124 ARG A N 1
ATOM 934 C CA . ARG A 1 124 ? 13.875 0.097 -0.252 1.00 97.19 124 ARG A CA 1
ATOM 935 C C . ARG A 1 124 ? 14.572 -0.698 0.842 1.00 97.19 124 ARG A C 1
ATOM 937 O O . ARG A 1 124 ? 14.025 -1.674 1.350 1.00 97.19 124 ARG A O 1
ATOM 944 N N . SER A 1 125 ? 15.740 -0.222 1.256 1.00 94.12 125 SER A N 1
ATOM 945 C CA . SER A 1 125 ? 16.474 -0.730 2.413 1.00 94.12 125 SER A CA 1
ATOM 946 C C . SER A 1 125 ? 16.682 0.411 3.406 1.00 94.12 125 SER A C 1
ATOM 948 O O . SER A 1 125 ? 17.577 1.247 3.240 1.00 94.12 125 SER A O 1
ATOM 950 N N . GLY A 1 126 ? 15.803 0.481 4.409 1.00 89.06 126 GLY A N 1
ATOM 951 C CA . GLY A 1 126 ? 15.713 1.625 5.318 1.00 89.06 126 GLY A CA 1
ATOM 952 C C . GLY A 1 126 ? 15.393 2.910 4.551 1.00 89.06 126 GLY A C 1
ATOM 953 O O . GLY A 1 126 ? 14.413 2.975 3.808 1.00 89.06 126 GLY A O 1
ATOM 954 N N . ASP A 1 127 ? 16.263 3.908 4.682 1.00 88.50 127 ASP A N 1
ATOM 955 C CA . ASP A 1 127 ? 16.109 5.199 4.001 1.00 88.50 127 ASP A CA 1
ATOM 956 C C . ASP A 1 127 ? 16.692 5.216 2.579 1.00 88.50 127 ASP A C 1
ATOM 958 O O . ASP A 1 127 ? 16.500 6.178 1.834 1.00 88.50 127 ASP A O 1
ATOM 962 N N . SER A 1 128 ? 17.391 4.150 2.177 1.00 93.44 128 SER A N 1
ATOM 963 C CA . SER A 1 128 ? 18.042 4.053 0.868 1.00 93.44 128 SER A CA 1
ATOM 964 C C . SER A 1 128 ? 17.187 3.305 -0.154 1.00 93.44 128 SER A C 1
ATOM 966 O O . SER A 1 128 ? 16.426 2.398 0.192 1.00 93.44 128 SER A O 1
ATOM 968 N N . LEU A 1 129 ? 17.333 3.686 -1.424 1.00 96.81 129 LEU A N 1
ATOM 969 C CA . LEU A 1 129 ? 16.766 2.965 -2.560 1.00 96.81 129 LEU A CA 1
ATOM 970 C C . LEU A 1 129 ? 17.883 2.245 -3.308 1.00 96.81 129 LEU A C 1
ATOM 972 O O . LEU A 1 129 ? 18.928 2.834 -3.583 1.00 96.81 129 LEU A O 1
ATOM 976 N N . LEU A 1 130 ? 17.647 0.976 -3.618 1.00 96.38 130 LEU A N 1
ATOM 977 C CA . LEU A 1 130 ? 18.593 0.076 -4.255 1.00 96.38 130 LEU A CA 1
ATOM 978 C C . LEU A 1 130 ? 18.005 -0.403 -5.575 1.00 96.38 130 LEU A C 1
ATOM 980 O O . LEU A 1 130 ? 16.949 -1.037 -5.604 1.00 96.38 130 LEU A O 1
ATOM 984 N N . ARG A 1 131 ? 18.702 -0.116 -6.671 1.00 95.75 131 ARG A N 1
ATOM 985 C CA . ARG A 1 131 ? 18.355 -0.654 -7.981 1.00 95.75 131 ARG A CA 1
ATOM 986 C C . ARG A 1 131 ? 18.932 -2.057 -8.136 1.00 95.75 131 ARG A C 1
ATOM 988 O O . ARG A 1 131 ? 20.142 -2.237 -8.034 1.00 95.75 131 ARG A O 1
ATOM 995 N N . ILE A 1 132 ? 18.064 -3.021 -8.418 1.00 94.19 132 ILE A N 1
ATOM 996 C CA . ILE A 1 132 ? 18.432 -4.415 -8.669 1.00 94.19 132 ILE A CA 1
ATOM 997 C C . ILE A 1 132 ? 18.591 -4.610 -10.178 1.00 94.19 132 ILE A C 1
ATOM 999 O O . ILE A 1 132 ? 17.721 -4.197 -10.946 1.00 94.19 132 ILE A O 1
ATOM 1003 N N . ASN A 1 133 ? 19.701 -5.211 -10.607 1.00 88.81 133 ASN A N 1
ATOM 1004 C CA . ASN A 1 133 ? 20.051 -5.373 -12.019 1.00 88.81 133 ASN A CA 1
ATOM 1005 C C . ASN A 1 133 ? 20.626 -6.768 -12.292 1.00 88.81 133 ASN A C 1
ATOM 1007 O O . ASN A 1 133 ? 21.097 -7.439 -11.378 1.00 88.81 133 ASN A O 1
ATOM 1011 N N . GLY A 1 134 ? 20.662 -7.148 -13.572 1.00 85.56 134 GLY A N 1
ATOM 1012 C CA . GLY A 1 134 ? 21.366 -8.344 -14.035 1.00 85.56 134 GLY A CA 1
ATOM 1013 C C . GLY A 1 134 ? 20.828 -9.625 -13.405 1.00 85.56 134 GLY A C 1
ATOM 1014 O O . GLY A 1 134 ? 19.616 -9.831 -13.356 1.00 85.56 134 GLY A O 1
ATOM 1015 N N . ASP A 1 135 ? 21.740 -10.459 -12.913 1.00 87.44 135 ASP A N 1
ATOM 1016 C CA . ASP A 1 135 ? 21.450 -11.808 -12.414 1.00 87.44 135 ASP A CA 1
ATOM 1017 C C . ASP A 1 135 ? 20.609 -11.829 -11.123 1.00 87.44 135 ASP A C 1
ATOM 1019 O O . ASP A 1 135 ? 20.059 -12.867 -10.759 1.00 87.44 135 ASP A O 1
ATOM 1023 N N . ASP A 1 136 ? 20.461 -10.685 -10.447 1.00 91.69 136 ASP A N 1
ATOM 1024 C CA . ASP A 1 136 ? 19.617 -10.558 -9.254 1.00 91.69 136 ASP A CA 1
ATOM 1025 C C . ASP A 1 136 ? 18.123 -10.376 -9.588 1.00 91.69 136 ASP A C 1
ATOM 1027 O O . ASP A 1 136 ? 17.268 -10.445 -8.695 1.00 91.69 136 ASP A O 1
ATOM 1031 N N . LEU A 1 137 ? 17.785 -10.135 -10.862 1.00 92.94 137 LEU A N 1
ATOM 1032 C CA . LEU A 1 137 ? 16.404 -10.116 -11.341 1.00 92.94 137 LEU A CA 1
ATOM 1033 C C . LEU A 1 137 ? 15.850 -11.540 -11.379 1.00 92.94 137 LEU A C 1
ATOM 1035 O O . LEU A 1 137 ? 16.517 -12.480 -11.802 1.00 92.94 137 LEU A O 1
ATOM 1039 N N . GLN A 1 138 ? 14.613 -11.707 -10.919 1.00 94.06 138 GLN A N 1
ATOM 1040 C CA . GLN A 1 138 ? 14.056 -13.034 -10.674 1.00 94.06 138 GLN A CA 1
ATOM 1041 C C . GLN A 1 138 ? 12.881 -13.353 -11.590 1.00 94.06 138 GLN A C 1
ATOM 1043 O O . GLN A 1 138 ? 12.075 -12.490 -11.938 1.00 94.06 138 GLN A O 1
ATOM 1048 N N . GLU A 1 139 ? 12.729 -14.637 -11.895 1.00 94.50 139 GLU A N 1
ATOM 1049 C CA . GLU A 1 139 ? 11.527 -15.169 -12.522 1.00 94.50 139 GLU A CA 1
ATOM 1050 C C . GLU A 1 139 ? 10.375 -15.222 -11.505 1.00 94.50 139 GLU A C 1
ATOM 1052 O O . GLU A 1 139 ? 10.504 -15.789 -10.413 1.00 94.50 139 GLU A O 1
ATOM 1057 N N . LYS A 1 140 ? 9.228 -14.631 -11.855 1.00 94.81 140 LYS A N 1
ATOM 1058 C CA . LYS A 1 140 ? 8.047 -14.528 -10.987 1.00 94.81 140 LYS A CA 1
ATOM 1059 C C . LYS A 1 140 ? 6.777 -15.155 -11.557 1.00 94.81 140 LYS A C 1
ATOM 1061 O O . LYS A 1 140 ? 5.745 -15.106 -10.888 1.00 94.81 140 LYS A O 1
ATOM 1066 N N . GLY A 1 141 ? 6.820 -15.781 -12.732 1.00 90.12 141 GLY A N 1
ATOM 1067 C CA . GLY A 1 141 ? 5.625 -16.308 -13.406 1.00 90.12 141 GLY A CA 1
ATOM 1068 C C . GLY A 1 141 ? 4.843 -17.342 -12.598 1.00 90.12 141 GLY A C 1
ATOM 1069 O O . GLY A 1 141 ? 3.624 -17.429 -12.724 1.00 90.12 141 GLY A O 1
ATOM 1070 N N . HIS A 1 142 ? 5.514 -18.080 -11.713 1.00 90.94 142 HIS A N 1
ATOM 1071 C CA . HIS A 1 142 ? 4.895 -19.092 -10.856 1.00 90.94 142 HIS A CA 1
ATOM 1072 C C . HIS A 1 142 ? 4.115 -18.517 -9.656 1.00 90.94 142 HIS A C 1
ATOM 1074 O O . HIS A 1 142 ? 3.391 -19.258 -8.989 1.00 90.94 142 HIS A O 1
ATOM 1080 N N . TYR A 1 143 ? 4.228 -17.219 -9.350 1.00 93.88 143 TYR A N 1
ATOM 1081 C CA . TYR A 1 143 ? 3.493 -16.620 -8.235 1.00 93.88 143 TYR A CA 1
ATOM 1082 C C . TYR A 1 143 ? 2.048 -16.275 -8.609 1.00 93.88 143 TYR A C 1
ATOM 1084 O O . TYR A 1 143 ? 1.774 -15.743 -9.686 1.00 93.88 143 TYR A O 1
ATOM 1092 N N . ALA A 1 144 ? 1.132 -16.473 -7.652 1.00 92.75 144 ALA A N 1
ATOM 1093 C CA . ALA A 1 144 ? -0.295 -16.163 -7.787 1.00 92.75 144 ALA A CA 1
ATOM 1094 C C . ALA A 1 144 ? -0.582 -14.760 -8.311 1.00 92.75 144 ALA A C 1
ATOM 1096 O O . ALA A 1 144 ? -1.348 -14.595 -9.254 1.00 92.75 144 ALA A O 1
ATOM 1097 N N . TYR A 1 145 ? 0.091 -13.751 -7.767 1.00 90.50 145 TYR A N 1
ATOM 1098 C CA . TYR A 1 145 ? -0.131 -12.371 -8.188 1.00 90.50 145 TYR A CA 1
ATOM 1099 C C . TYR A 1 145 ? 0.324 -12.081 -9.628 1.00 90.50 145 TYR A C 1
ATOM 1101 O O . TYR A 1 145 ? -0.102 -11.073 -10.183 1.00 90.50 145 TYR A O 1
ATOM 1109 N N . VAL A 1 146 ? 1.160 -12.922 -10.250 1.00 92.06 146 VAL A N 1
ATOM 1110 C CA . VAL A 1 146 ? 1.528 -12.781 -11.668 1.00 92.06 146 VAL A CA 1
ATOM 1111 C C . VAL A 1 146 ? 0.526 -13.528 -12.534 1.00 92.06 146 VAL A C 1
ATOM 1113 O O . VAL A 1 146 ? -0.123 -12.918 -13.382 1.00 92.06 146 VAL A O 1
ATOM 1116 N N . PHE A 1 147 ? 0.336 -14.829 -12.299 1.00 88.50 147 PHE A N 1
ATOM 1117 C CA . PHE A 1 147 ? -0.517 -15.622 -13.180 1.00 88.50 147 PHE A CA 1
ATOM 1118 C C . PHE A 1 147 ? -2.000 -15.222 -13.098 1.00 88.50 147 PHE A C 1
ATOM 1120 O O . PHE A 1 147 ? -2.678 -15.238 -14.124 1.00 88.50 147 PHE A O 1
ATOM 1127 N N . GLU A 1 148 ? -2.520 -14.845 -11.921 1.00 91.00 148 GLU A N 1
ATOM 1128 C CA . GLU A 1 148 ? -3.913 -14.386 -11.792 1.00 91.00 148 GLU A CA 1
ATOM 1129 C C . GLU A 1 148 ? -4.114 -13.032 -12.477 1.00 91.00 148 GLU A C 1
ATOM 1131 O O . GLU A 1 148 ? -5.134 -12.810 -13.128 1.00 91.00 148 GLU A O 1
ATOM 1136 N N . THR A 1 149 ? -3.116 -12.146 -12.412 1.00 89.25 149 THR A N 1
ATOM 1137 C CA . THR A 1 149 ? -3.164 -10.846 -13.096 1.00 89.25 149 THR A CA 1
ATOM 1138 C C . THR A 1 149 ? -3.183 -11.016 -14.614 1.00 89.25 149 THR A C 1
ATOM 1140 O O . THR A 1 149 ? -3.948 -10.336 -15.286 1.00 89.25 149 THR A O 1
ATOM 1143 N N . LEU A 1 150 ? -2.411 -11.963 -15.161 1.00 88.25 150 LEU A N 1
ATOM 1144 C CA . LEU A 1 150 ? -2.419 -12.265 -16.598 1.00 88.25 150 LEU A CA 1
ATOM 1145 C C . LEU A 1 150 ? -3.733 -12.914 -17.069 1.00 88.25 150 LEU A C 1
ATOM 1147 O O . LEU A 1 150 ? -4.131 -12.733 -18.219 1.00 88.25 150 LEU A O 1
ATOM 1151 N N . LYS A 1 151 ? -4.420 -13.663 -16.196 1.00 87.00 151 LYS A N 1
ATOM 1152 C CA . LYS A 1 151 ? -5.745 -14.248 -16.478 1.00 87.00 151 LYS A CA 1
ATOM 1153 C C . LYS A 1 151 ? -6.877 -13.235 -16.359 1.00 87.00 151 LYS A C 1
ATOM 1155 O O . LYS A 1 151 ? -7.883 -13.350 -17.061 1.00 87.00 151 LYS A O 1
ATOM 1160 N N . SER A 1 152 ? -6.734 -12.267 -15.459 1.00 80.75 152 SER A N 1
ATOM 1161 C CA . SER A 1 152 ? -7.687 -11.181 -15.293 1.00 80.75 152 SER A CA 1
ATOM 1162 C C . SER A 1 152 ? -7.629 -10.290 -16.530 1.00 80.75 152 SER A C 1
ATOM 1164 O O . SER A 1 152 ? -6.767 -9.426 -16.648 1.00 80.75 152 SER A O 1
ATOM 1166 N N . ARG A 1 153 ? -8.548 -10.528 -17.472 1.00 52.50 153 ARG A N 1
ATOM 1167 C CA . ARG A 1 153 ? -8.729 -9.737 -18.696 1.00 52.50 153 ARG A CA 1
ATOM 1168 C C . ARG A 1 153 ? -8.609 -8.248 -18.352 1.00 52.50 153 ARG A C 1
ATOM 1170 O O . ARG A 1 153 ? -9.365 -7.757 -17.515 1.00 52.50 153 ARG A O 1
ATOM 1177 N N . SER A 1 154 ? -7.652 -7.561 -18.970 1.00 54.28 154 SER A N 1
ATOM 1178 C CA . SER A 1 154 ? -7.520 -6.109 -18.875 1.00 54.28 154 SER A CA 1
ATOM 1179 C C . SER A 1 154 ? -8.844 -5.480 -19.305 1.00 54.28 154 SER A C 1
ATOM 1181 O O . SER A 1 154 ? -9.254 -5.649 -20.456 1.00 54.28 154 SER A O 1
ATOM 1183 N N . GLY A 1 155 ? -9.535 -4.846 -18.359 1.00 43.53 155 GLY A N 1
ATOM 1184 C CA . GLY A 1 155 ? -10.611 -3.905 -18.658 1.00 43.53 155 GLY A CA 1
ATOM 1185 C C . GLY A 1 155 ? -10.040 -2.638 -19.266 1.00 43.53 155 GLY A C 1
ATOM 1186 O O . GLY A 1 155 ? -8.976 -2.198 -18.771 1.00 43.53 155 GLY A O 1
#

Secondary structure (DSSP, 8-state):
----HHHHHHHHHHHHHHHHHHHHHHHHHHHHHHHHHHHHHHHHHHHHHHHHHHHHHHHHHHHHHHHHHHHSHHHHHTTSTT-HHHHHHHHHHHHHHHHH-TT--EEEEE-SSGGGBEEEEEEEETTEEEEE-GGG--B-TTSHHHHHHHHS---

Radius of gyration: 34.15 Å; chains: 1; bounding box: 65×30×100 Å

Sequence (155 aa):
MKFGIAARLALLLALVGMLAAGLTGFYAHTASRDLLIQSAKDELLTSTQVLASRIVVARQEISRNLRILSAHPSALGALDPSDTASADQLATLFELLMKANPDYFQIRLISAADFGMERVRIDRSGDSLLRINGDDLQEKGHYAYVFETLKSRSG